Protein AF-A0A2J8PRH8-F1 (afdb_monomer_lite)

Organism: Pan troglodytes (NCBI:txid9598)

pLDDT: mean 94.62, std 7.3, range [61.19, 98.0]

InterPro domains:
  IPR007110 Immunoglobulin-like domain [PS50835] (6-49)
  IPR013098 Immunoglobulin I-set [PF07679] (6-48)
  IPR013783 Immunoglobulin-like fold [G3DSA:2.60.40.10] (1-49)
  IPR036179 Immunoglobulin-like domain superfamily [SSF48726] (4-48)

Sequence (49 aa):
MTTQAPTFTQPLQSVVVLEGSTATFEAHISGFPVPEVSWFRDGQVISTS

Structure (mmCIF, N/CA/C/O backbone):
data_AF-A0A2J8PRH8-F1
#
_entry.id   AF-A0A2J8PRH8-F1
#
loop_
_atom_site.group_PDB
_atom_site.id
_atom_site.type_symbol
_atom_site.label_atom_id
_atom_site.label_alt_id
_atom_site.label_comp_id
_atom_site.label_asym_id
_atom_site.label_entity_id
_atom_site.label_seq_id
_atom_site.pdbx_PDB_ins_code
_atom_site.Cartn_x
_atom_site.Cartn_y
_atom_site.Cartn_z
_atom_site.occupancy
_atom_site.B_iso_or_equiv
_atom_site.auth_seq_id
_atom_site.auth_comp_id
_atom_site.auth_asym_id
_atom_site.auth_atom_id
_atom_site.pdbx_PDB_model_num
ATOM 1 N N . MET A 1 1 ? 19.191 -1.292 -20.084 1.00 64.88 1 MET A N 1
ATOM 2 C CA . MET A 1 1 ? 18.272 -0.994 -18.968 1.00 64.88 1 MET A CA 1
ATOM 3 C C . MET A 1 1 ? 17.040 -1.856 -19.151 1.00 64.88 1 MET A C 1
ATOM 5 O O . MET A 1 1 ? 16.384 -1.717 -20.174 1.00 64.88 1 MET A O 1
ATOM 9 N N . THR A 1 2 ? 16.780 -2.797 -18.250 1.00 84.44 2 THR A N 1
ATOM 10 C CA . THR A 1 2 ? 15.576 -3.638 -18.307 1.00 84.44 2 THR A CA 1
ATOM 11 C C . THR A 1 2 ? 14.456 -2.960 -17.531 1.00 84.44 2 THR A C 1
ATOM 13 O O . THR A 1 2 ? 14.646 -2.594 -16.375 1.00 84.44 2 THR A O 1
ATOM 16 N N . THR A 1 3 ? 13.303 -2.775 -18.164 1.00 93.62 3 THR A N 1
ATOM 17 C CA . THR A 1 3 ? 12.083 -2.303 -17.501 1.00 93.62 3 THR A CA 1
ATOM 18 C C . THR A 1 3 ? 11.440 -3.443 -16.718 1.00 93.62 3 THR A C 1
ATOM 20 O O . THR A 1 3 ? 11.472 -4.591 -17.163 1.00 93.62 3 THR A O 1
ATOM 23 N N . GLN A 1 4 ? 10.832 -3.129 -15.579 1.00 96.56 4 GLN A N 1
ATOM 24 C CA . GLN A 1 4 ? 10.101 -4.087 -14.752 1.00 96.56 4 GLN A CA 1
ATOM 25 C C . GLN A 1 4 ? 8.695 -3.552 -14.491 1.00 96.56 4 GLN A C 1
ATOM 27 O O . GLN A 1 4 ? 8.540 -2.433 -14.003 1.00 96.56 4 GLN A O 1
ATOM 32 N N . ALA A 1 5 ? 7.682 -4.361 -14.809 1.00 97.19 5 ALA A N 1
ATOM 33 C CA . ALA A 1 5 ? 6.291 -4.006 -14.568 1.00 97.19 5 ALA A CA 1
ATOM 34 C C . ALA A 1 5 ? 6.003 -3.879 -13.057 1.00 97.19 5 ALA A C 1
ATOM 36 O O . ALA A 1 5 ? 6.556 -4.660 -12.273 1.00 97.19 5 ALA A O 1
ATOM 37 N N . PRO A 1 6 ? 5.131 -2.941 -12.643 1.00 98.00 6 PRO A N 1
ATOM 38 C CA . PRO A 1 6 ? 4.750 -2.789 -11.247 1.00 98.00 6 PRO A CA 1
ATOM 39 C C . PRO A 1 6 ? 4.151 -4.081 -10.697 1.00 98.00 6 PRO A C 1
ATOM 41 O O . PRO A 1 6 ? 3.256 -4.665 -11.305 1.00 98.00 6 PRO A O 1
ATOM 44 N N . THR A 1 7 ? 4.651 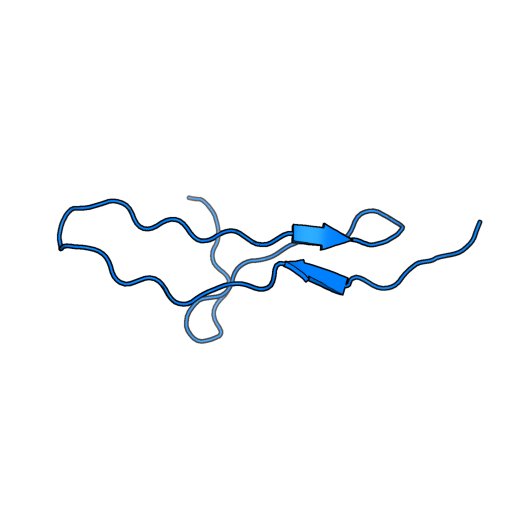-4.535 -9.555 1.00 97.75 7 THR A N 1
ATOM 45 C CA . THR A 1 7 ? 4.190 -5.760 -8.900 1.00 97.75 7 THR A CA 1
ATOM 46 C C . THR A 1 7 ? 4.051 -5.509 -7.4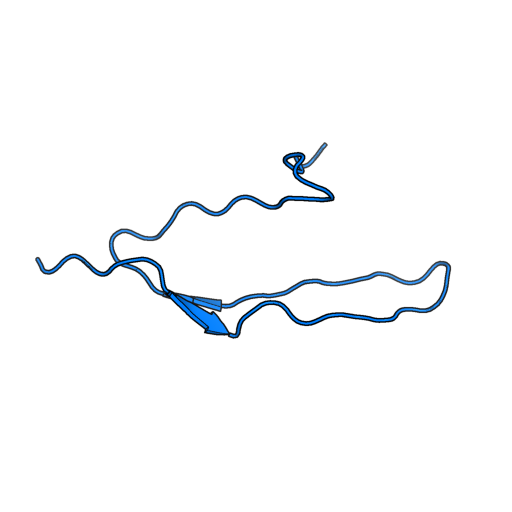09 1.00 97.75 7 THR A C 1
ATOM 48 O O . THR A 1 7 ? 4.949 -4.944 -6.788 1.00 97.75 7 THR A O 1
ATOM 51 N N . PHE A 1 8 ? 2.942 -5.951 -6.820 1.00 97.81 8 PHE A N 1
ATOM 52 C CA . PHE A 1 8 ? 2.779 -5.954 -5.371 1.00 97.81 8 PHE A CA 1
ATOM 53 C C . PHE A 1 8 ? 3.635 -7.068 -4.768 1.00 97.81 8 PHE A C 1
ATOM 55 O O . PHE A 1 8 ? 3.313 -8.247 -4.906 1.00 97.81 8 PHE A O 1
ATOM 62 N N . THR A 1 9 ? 4.723 -6.700 -4.097 1.00 97.69 9 THR A N 1
ATOM 63 C CA . THR A 1 9 ? 5.510 -7.635 -3.281 1.00 97.69 9 THR A CA 1
ATOM 64 C C . THR A 1 9 ? 4.835 -7.886 -1.935 1.00 97.69 9 THR A C 1
ATOM 66 O O . THR A 1 9 ? 4.969 -8.971 -1.376 1.00 97.69 9 THR A O 1
ATOM 69 N N . GLN A 1 10 ? 4.046 -6.917 -1.460 1.00 97.94 10 GLN A N 1
ATOM 70 C CA . GLN A 1 10 ? 3.097 -7.082 -0.365 1.00 97.94 10 GLN A CA 1
ATOM 71 C C . GLN A 1 10 ? 1.766 -6.420 -0.750 1.00 97.94 10 GLN A C 1
ATOM 73 O O . GLN A 1 10 ? 1.723 -5.193 -0.886 1.00 97.94 10 GLN A O 1
ATOM 78 N N . PRO A 1 11 ? 0.691 -7.202 -0.961 1.00 97.38 11 PRO A N 1
ATOM 79 C CA . PRO A 1 11 ? -0.614 -6.663 -1.321 1.00 97.38 11 PRO A CA 1
ATOM 80 C C . PRO A 1 11 ? -1.301 -6.002 -0.120 1.00 97.38 11 PRO A C 1
ATOM 82 O O . PRO A 1 11 ? -1.009 -6.323 1.034 1.00 97.38 11 PRO A O 1
ATOM 85 N N . LEU A 1 12 ? -2.266 -5.125 -0.411 1.00 97.06 12 LEU A N 1
ATOM 86 C CA . LEU A 1 12 ? -3.147 -4.555 0.606 1.00 97.06 12 LEU A CA 1
ATOM 87 C C . LEU A 1 12 ? -3.922 -5.647 1.338 1.00 97.06 12 LEU A C 1
ATOM 89 O O . LEU A 1 12 ? -4.410 -6.601 0.731 1.00 97.06 12 LEU A O 1
ATOM 93 N N . GLN A 1 13 ? -4.073 -5.463 2.644 1.00 97.31 13 GLN A N 1
ATOM 94 C CA . GLN A 1 13 ? -4.858 -6.345 3.497 1.00 97.31 13 GLN A CA 1
ATOM 95 C C . GLN A 1 13 ? -6.094 -5.615 4.018 1.00 97.31 13 GLN A C 1
ATOM 97 O O . GLN A 1 13 ? -6.074 -4.406 4.251 1.00 97.31 13 GLN A O 1
ATOM 102 N N . SER A 1 14 ? -7.178 -6.363 4.216 1.00 97.19 14 SER A N 1
ATOM 103 C CA . SER A 1 14 ? -8.353 -5.855 4.917 1.00 97.19 14 SER A CA 1
ATOM 104 C C . SER A 1 14 ? -8.010 -5.615 6.383 1.00 97.19 14 SER A C 1
ATOM 106 O O . SER A 1 14 ? -7.492 -6.512 7.049 1.00 97.19 14 SER A O 1
ATOM 108 N N . VAL A 1 15 ? -8.355 -4.439 6.895 1.00 96.62 15 VAL A N 1
ATOM 109 C CA . VAL A 1 15 ? -8.173 -4.077 8.301 1.00 96.62 15 VAL A CA 1
ATOM 110 C C . VAL A 1 15 ? -9.532 -3.835 8.952 1.00 96.62 15 VAL A C 1
ATOM 112 O O . VAL A 1 15 ? -10.422 -3.233 8.354 1.00 96.62 15 VAL A O 1
ATOM 115 N N . VAL A 1 16 ? -9.686 -4.307 10.188 1.00 97.50 16 VAL A N 1
ATOM 116 C CA . VAL A 1 16 ? -10.814 -3.977 11.065 1.00 97.50 16 VAL A CA 1
ATOM 117 C C . VAL A 1 16 ? -10.253 -3.145 12.208 1.00 97.50 16 VAL A C 1
ATOM 119 O O . VAL A 1 16 ? -9.324 -3.579 12.886 1.00 97.50 16 VAL A O 1
ATOM 122 N N . VAL A 1 17 ? -10.799 -1.950 12.411 1.00 97.25 17 VAL A N 1
ATOM 123 C CA . VAL A 1 17 ? -10.391 -1.045 13.490 1.00 97.25 17 VAL A CA 1
ATOM 124 C C . VAL A 1 17 ? -11.583 -0.675 14.357 1.00 97.25 17 VAL A C 1
ATOM 126 O O . VAL A 1 17 ? -12.731 -0.735 13.916 1.00 97.25 17 VAL A O 1
ATOM 129 N N . LEU A 1 18 ? -11.299 -0.284 15.596 1.00 98.00 18 LEU A N 1
ATOM 130 C CA . LEU A 1 18 ? -12.304 0.270 16.492 1.00 98.00 18 LEU A CA 1
ATOM 131 C C . LEU A 1 18 ? -12.736 1.660 16.007 1.00 98.00 18 LEU A C 1
ATOM 133 O O . LEU A 1 18 ? -11.926 2.433 15.491 1.00 98.00 18 LEU A O 1
ATOM 137 N N . GLU A 1 19 ? -14.005 1.995 16.225 1.00 97.06 19 GLU A N 1
ATOM 138 C CA . GLU A 1 19 ? -14.512 3.346 16.000 1.00 97.06 19 GLU A CA 1
ATOM 139 C C . GLU A 1 19 ? -13.658 4.395 16.736 1.00 97.06 19 GLU A C 1
ATOM 141 O O . GLU A 1 19 ? -13.218 4.188 17.868 1.00 97.06 19 GLU A O 1
ATOM 146 N N . GLY A 1 20 ? -13.378 5.511 16.061 1.00 96.94 20 GLY A N 1
ATOM 147 C CA . GLY A 1 20 ? -12.524 6.582 16.583 1.00 96.94 20 GLY A CA 1
ATOM 148 C C . GLY A 1 20 ? -11.019 6.291 16.544 1.00 96.94 20 GLY A C 1
ATOM 149 O O . GLY A 1 20 ? -10.233 7.178 16.869 1.00 96.94 20 GLY A O 1
ATOM 150 N N . SER A 1 21 ? -10.599 5.091 16.131 1.00 97.62 21 SER A N 1
ATOM 151 C CA . SER A 1 21 ? -9.182 4.748 15.949 1.00 97.62 21 SER A CA 1
ATOM 152 C C . SER A 1 21 ? -8.701 5.005 14.517 1.00 97.62 21 SER A C 1
ATOM 154 O O . SER A 1 21 ? -9.489 5.070 13.574 1.00 97.62 21 SER A O 1
ATOM 156 N N . THR A 1 22 ? -7.384 5.114 14.340 1.00 96.88 22 THR A N 1
ATOM 157 C CA . THR A 1 22 ? -6.756 5.276 13.021 1.00 96.88 22 THR A CA 1
ATOM 158 C C . THR A 1 22 ? -6.704 3.948 12.265 1.00 96.88 22 THR A C 1
ATOM 160 O O . THR A 1 2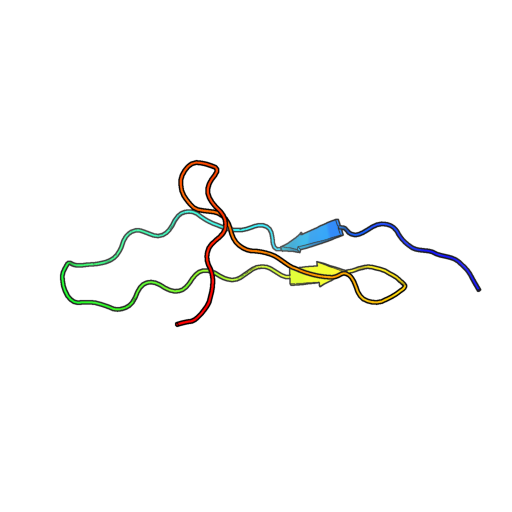2 ? -6.205 2.955 12.793 1.00 96.88 22 THR A O 1
ATOM 163 N N . ALA A 1 23 ? -7.159 3.943 11.010 1.00 96.31 23 ALA A N 1
ATOM 164 C CA . ALA A 1 23 ? -6.930 2.848 10.067 1.00 96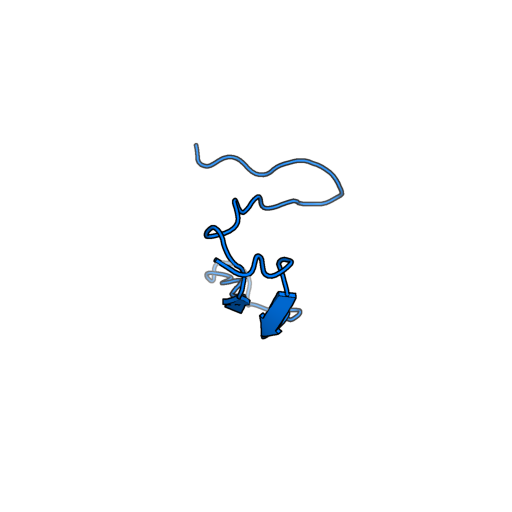.31 23 ALA A CA 1
ATOM 165 C C . ALA A 1 23 ? -5.720 3.153 9.176 1.00 96.31 23 ALA A C 1
ATOM 167 O O . ALA A 1 23 ? -5.658 4.221 8.566 1.00 96.31 23 ALA A O 1
ATOM 168 N N . THR A 1 24 ? -4.795 2.198 9.063 1.00 96.31 24 THR A N 1
ATOM 169 C CA . THR A 1 24 ? -3.615 2.301 8.193 1.00 96.31 24 THR A CA 1
ATOM 170 C C . THR A 1 24 ? -3.667 1.210 7.134 1.00 96.31 24 THR A C 1
ATOM 172 O O . THR A 1 24 ? -3.790 0.031 7.460 1.00 96.31 24 THR A O 1
ATOM 175 N N . PHE A 1 25 ? -3.548 1.610 5.870 1.00 96.75 25 PHE A N 1
ATOM 176 C CA . PHE A 1 25 ? -3.408 0.710 4.730 1.00 96.75 25 PHE A CA 1
ATOM 177 C C . PHE A 1 25 ? -1.988 0.826 4.171 1.00 96.75 25 PHE A C 1
ATOM 179 O O . PHE A 1 25 ? -1.517 1.930 3.912 1.00 96.75 25 PHE A O 1
ATOM 186 N N . GLU A 1 26 ? -1.317 -0.307 3.973 1.00 96.88 26 GLU A N 1
ATOM 187 C CA . GLU A 1 26 ? 0.078 -0.374 3.530 1.00 96.88 26 GLU A CA 1
ATOM 188 C C . GLU A 1 26 ? 0.242 -1.441 2.442 1.00 96.88 26 GLU A C 1
ATOM 190 O O . GLU A 1 26 ? -0.324 -2.533 2.538 1.00 96.88 26 GLU A O 1
ATOM 195 N N . ALA A 1 27 ? 1.026 -1.124 1.412 1.00 96.94 27 ALA A N 1
ATOM 196 C CA . ALA A 1 27 ? 1.408 -2.053 0.358 1.00 96.94 27 ALA A CA 1
ATOM 197 C C . ALA A 1 27 ? 2.847 -1.789 -0.095 1.00 96.94 27 ALA A C 1
ATOM 199 O O . ALA A 1 27 ? 3.288 -0.641 -0.151 1.00 96.94 27 ALA A O 1
ATOM 200 N N . HIS A 1 28 ? 3.547 -2.853 -0.484 1.00 97.75 28 HIS A N 1
ATOM 201 C CA . HIS A 1 28 ? 4.880 -2.767 -1.075 1.00 97.75 28 HIS A CA 1
ATOM 202 C C . HIS A 1 28 ? 4.803 -3.079 -2.566 1.00 97.75 28 HIS A C 1
ATOM 204 O O . HIS A 1 28 ? 4.256 -4.108 -2.968 1.00 97.75 28 HIS A O 1
ATOM 210 N N . ILE A 1 29 ? 5.348 -2.176 -3.382 1.00 98.00 29 ILE A N 1
ATOM 211 C CA . ILE A 1 29 ? 5.307 -2.249 -4.843 1.00 98.00 29 ILE A CA 1
ATOM 212 C C . ILE A 1 29 ? 6.740 -2.173 -5.367 1.00 98.00 29 ILE A C 1
ATOM 214 O O . ILE A 1 29 ? 7.485 -1.258 -5.017 1.00 98.00 29 ILE A O 1
ATOM 218 N N . SER A 1 30 ? 7.123 -3.119 -6.221 1.00 97.38 30 SER A N 1
ATOM 219 C CA . SER A 1 30 ? 8.370 -3.069 -6.988 1.00 97.38 30 SER A CA 1
ATOM 220 C C . SER A 1 30 ? 8.083 -2.719 -8.446 1.00 97.38 30 SER A C 1
ATOM 222 O O . SER A 1 30 ? 7.035 -3.081 -8.971 1.00 97.38 30 SER A O 1
ATOM 224 N N . GLY A 1 31 ? 9.012 -2.051 -9.123 1.00 97.19 31 GLY A N 1
ATOM 225 C CA . GLY A 1 31 ? 8.892 -1.706 -10.539 1.00 97.19 31 GLY A CA 1
ATOM 226 C C . GLY A 1 31 ? 10.054 -0.829 -10.998 1.00 97.19 31 GLY A C 1
ATOM 227 O O . GLY A 1 31 ? 10.708 -0.182 -10.177 1.00 97.19 31 GLY A O 1
ATOM 228 N N . PHE A 1 32 ? 10.330 -0.825 -12.303 1.00 97.31 32 PHE A N 1
ATOM 229 C CA . PHE A 1 32 ? 11.325 0.066 -12.899 1.00 97.31 32 PHE A CA 1
ATOM 230 C C . PHE A 1 32 ? 10.864 0.595 -14.272 1.00 97.31 32 PHE A C 1
ATOM 232 O O . PHE A 1 32 ? 10.675 -0.223 -15.183 1.00 97.31 32 PHE A O 1
ATOM 239 N N . PRO A 1 33 ? 10.767 1.929 -14.474 1.00 96.25 33 PRO A N 1
ATOM 240 C CA . PRO A 1 33 ? 10.983 3.008 -13.493 1.00 96.25 33 PRO A CA 1
ATOM 241 C C . PRO A 1 33 ? 10.071 2.919 -12.261 1.00 96.25 33 PRO A C 1
ATOM 243 O O . PRO A 1 33 ? 9.129 2.129 -12.251 1.00 96.25 33 PRO A O 1
ATOM 246 N N . VAL A 1 34 ? 10.384 3.694 -11.216 1.00 95.88 34 VAL A N 1
ATOM 247 C CA . VAL A 1 34 ? 9.578 3.713 -9.984 1.00 95.88 34 VAL A CA 1
ATOM 248 C C . VAL A 1 34 ? 8.118 4.011 -10.355 1.00 95.88 34 VAL A C 1
ATOM 250 O O . VAL A 1 34 ? 7.877 5.003 -11.044 1.00 95.88 34 VAL A O 1
ATOM 253 N N . PRO A 1 35 ? 7.160 3.155 -9.961 1.00 96.88 35 PRO A N 1
ATOM 254 C CA . PRO A 1 35 ? 5.770 3.315 -10.360 1.00 96.88 35 PRO A CA 1
ATOM 255 C C . PRO A 1 35 ? 5.111 4.513 -9.679 1.00 96.88 35 PRO A C 1
ATOM 257 O O . PRO A 1 35 ? 5.376 4.809 -8.515 1.00 96.88 35 PRO A O 1
ATOM 260 N N . GLU A 1 36 ? 4.189 5.151 -10.394 1.00 96.06 36 GLU A N 1
ATOM 261 C CA . GLU A 1 36 ? 3.236 6.086 -9.802 1.00 96.06 36 GLU A CA 1
ATOM 262 C C . GLU A 1 36 ? 2.126 5.312 -9.081 1.00 96.06 36 GLU A C 1
ATOM 264 O O . GLU A 1 36 ? 1.662 4.272 -9.555 1.00 96.06 36 GLU A O 1
ATOM 269 N N . VAL A 1 37 ? 1.700 5.814 -7.920 1.00 94.75 37 VAL A N 1
ATOM 270 C CA . VAL A 1 37 ? 0.717 5.151 -7.052 1.00 94.75 37 VAL A CA 1
ATOM 271 C C . VAL A 1 37 ? -0.481 6.068 -6.839 1.00 94.75 37 VAL A C 1
ATOM 273 O O . VAL A 1 37 ? -0.334 7.268 -6.622 1.00 94.75 37 VAL A O 1
ATOM 276 N N . SER A 1 38 ? -1.685 5.501 -6.890 1.00 95.31 38 SER A N 1
ATOM 277 C CA . SER A 1 38 ? -2.943 6.196 -6.611 1.00 95.31 38 SER A CA 1
ATOM 278 C C . SER A 1 38 ? -3.856 5.303 -5.781 1.00 95.31 38 SER A C 1
ATOM 280 O O . SER A 1 38 ? -3.926 4.095 -6.005 1.00 95.31 38 SER A O 1
ATOM 282 N N . TRP A 1 39 ? -4.556 5.905 -4.823 1.00 95.62 39 TRP A N 1
ATOM 283 C CA . TRP A 1 39 ? -5.485 5.207 -3.940 1.00 95.62 39 TRP A CA 1
ATOM 284 C C . TRP A 1 39 ? -6.921 5.404 -4.406 1.00 95.62 39 TRP A C 1
ATOM 286 O O . TRP A 1 39 ? -7.280 6.474 -4.895 1.00 95.62 39 TRP A O 1
ATOM 296 N N . PHE A 1 40 ? -7.747 4.375 -4.225 1.00 96.56 40 PHE A N 1
ATOM 297 C CA . PHE A 1 40 ? -9.151 4.391 -4.614 1.00 96.56 40 PHE A CA 1
ATOM 298 C C . PHE A 1 40 ? -10.029 3.880 -3.477 1.00 96.56 40 PHE A C 1
ATOM 300 O O . PHE A 1 40 ? -9.674 2.919 -2.792 1.00 96.56 40 PHE A O 1
ATOM 307 N N . ARG A 1 41 ? -11.200 4.495 -3.320 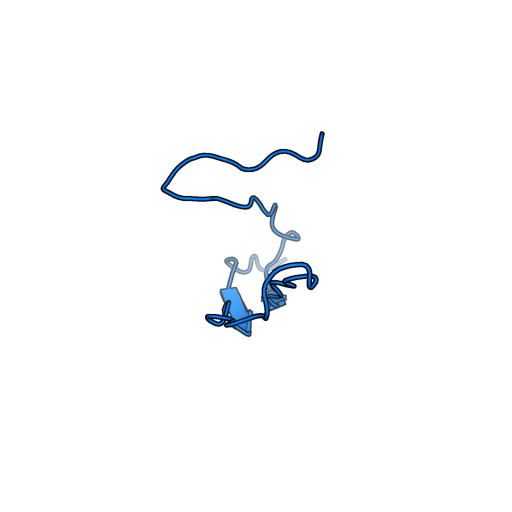1.00 95.50 41 ARG A N 1
ATOM 308 C CA . ARG A 1 41 ? -12.286 4.022 -2.462 1.00 95.50 41 ARG A CA 1
ATOM 309 C C . ARG A 1 41 ? -13.547 3.930 -3.303 1.00 95.50 41 ARG A C 1
ATOM 311 O O . ARG A 1 41 ? -13.939 4.915 -3.917 1.00 95.50 41 ARG A O 1
ATOM 318 N N . ASP A 1 42 ? -14.144 2.742 -3.358 1.00 96.06 42 ASP A N 1
ATOM 319 C CA . ASP A 1 42 ? -15.390 2.487 -4.096 1.00 96.06 42 ASP A CA 1
ATOM 320 C C . ASP A 1 42 ? -15.335 2.950 -5.570 1.00 96.06 42 ASP A C 1
ATOM 322 O O . ASP A 1 42 ? -16.303 3.452 -6.133 1.00 96.06 42 ASP A O 1
ATOM 326 N N . GLY A 1 43 ? -14.163 2.799 -6.201 1.00 95.44 43 GLY A N 1
ATOM 327 C CA . GLY A 1 43 ? -13.909 3.202 -7.590 1.00 95.44 43 GLY A CA 1
ATOM 328 C C . GLY A 1 43 ? -13.558 4.681 -7.790 1.00 95.44 43 GLY A C 1
ATOM 329 O O . GLY A 1 43 ? -13.190 5.066 -8.898 1.00 95.44 43 GLY A O 1
ATOM 330 N N . GLN A 1 44 ? -13.605 5.506 -6.744 1.00 97.19 44 GLN A N 1
ATOM 331 C CA . GLN A 1 44 ? -13.247 6.922 -6.802 1.00 97.19 44 GLN A CA 1
ATOM 332 C C . GLN A 1 44 ? -11.822 7.161 -6.289 1.00 97.19 44 GLN A C 1
ATOM 334 O O . GLN A 1 44 ? -11.416 6.585 -5.279 1.00 97.19 44 GLN A O 1
ATOM 339 N N . VAL A 1 45 ? -11.064 8.025 -6.972 1.00 95.75 45 VAL A N 1
ATOM 340 C CA . VAL A 1 45 ? -9.707 8.401 -6.549 1.00 95.75 45 VAL A CA 1
ATOM 341 C C . VAL A 1 45 ? -9.742 9.148 -5.214 1.00 95.75 45 VAL A C 1
ATOM 343 O O . VAL A 1 45 ? -10.563 10.045 -5.010 1.00 95.75 45 VAL A O 1
ATOM 346 N N . ILE A 1 46 ? -8.841 8.779 -4.309 1.00 95.56 46 ILE A N 1
ATOM 347 C CA . ILE A 1 46 ? -8.604 9.502 -3.063 1.00 95.56 46 ILE A CA 1
ATOM 348 C C . ILE A 1 46 ? -7.493 10.514 -3.324 1.00 95.56 46 ILE A C 1
ATOM 350 O O . ILE A 1 46 ? -6.377 10.140 -3.684 1.00 95.56 46 ILE A O 1
ATOM 354 N N . SER A 1 47 ? -7.792 11.791 -3.113 1.00 90.00 47 SER A N 1
ATOM 355 C CA . SER A 1 47 ? -6.788 12.848 -3.039 1.00 90.00 47 SER A CA 1
ATOM 356 C C . SER A 1 47 ? -6.528 13.209 -1.583 1.00 90.00 47 SER A C 1
ATOM 358 O O . SER A 1 47 ? -7.446 13.222 -0.764 1.00 90.00 47 SER A O 1
ATOM 360 N N . THR A 1 48 ? -5.285 13.549 -1.264 1.00 79.06 48 THR A N 1
ATOM 361 C CA . THR A 1 48 ? -4.981 14.268 -0.027 1.00 79.06 48 THR A CA 1
ATOM 362 C C . THR A 1 48 ? -5.580 15.670 -0.126 1.00 79.06 48 THR A C 1
ATOM 364 O O . THR A 1 48 ? -5.323 16.361 -1.115 1.00 79.06 48 THR A O 1
ATOM 367 N N . SER A 1 49 ? -6.397 16.057 0.853 1.00 61.19 49 SER A N 1
ATOM 368 C CA . SER A 1 49 ? -6.858 17.442 1.016 1.00 61.19 49 SER A CA 1
ATOM 369 C C . SER A 1 4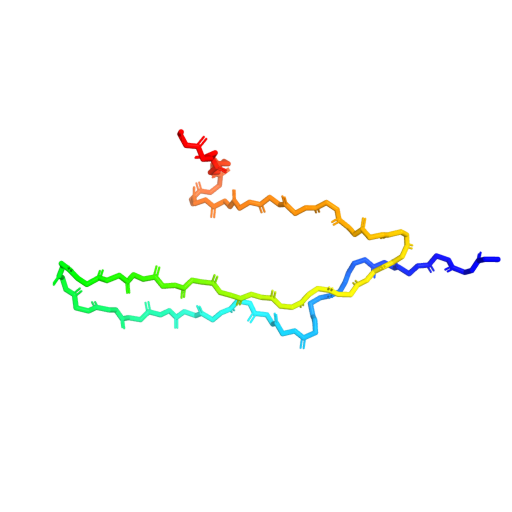9 ? -5.754 18.358 1.530 1.00 61.19 49 SER A C 1
ATOM 371 O O . SER A 1 49 ? -4.824 17.841 2.191 1.00 61.19 49 SER A O 1
#

Foldseek 3Di:
DDWFDKDWPADWDDDDDDPPDDDDTDTDIDTPPPDDDWDDDPNHTDDDD

Radius of gyration: 14.12 Å; chains: 1; bounding box: 34×25×36 Å

Secondary structure (DSSP, 8-state):
---EEEEEEE--------TTSPP----EEEEESPPP--EEETTEEEPP-